Protein AF-A0A8T5LWD8-F1 (afdb_monomer_lite)

Radius of gyration: 15.73 Å; chains: 1; bounding box: 37×34×42 Å

Foldseek 3Di:
DQLVVLLVVQVVQLVVCCVPPNPLLVLLSVLSNVQVVLLQVQCVVVDVDRDPVVSRVVVVVCVVVVPPPSVLPRQGLLLEPQVLVVLVVVCVVPVSSVSSSNSSVVNNVVVVVVCCVRVVCPCVVSSHPDHSVVVVVCVVPDD

Structure (mmCIF, N/CA/C/O backbone):
data_AF-A0A8T5LWD8-F1
#
_entry.id   AF-A0A8T5LWD8-F1
#
loop_
_atom_site.group_PDB
_atom_site.id
_atom_site.type_symbol
_atom_site.label_atom_id
_atom_site.label_alt_id
_atom_site.label_comp_id
_atom_site.label_asym_id
_atom_site.label_entity_id
_atom_site.label_seq_id
_atom_site.pdbx_PDB_ins_code
_atom_site.Cartn_x
_atom_site.Cartn_y
_atom_site.Cartn_z
_atom_site.occupancy
_atom_site.B_iso_or_equiv
_atom_site.auth_seq_id
_atom_site.auth_comp_id
_atom_site.auth_asym_id
_atom_site.auth_atom_id
_atom_site.pdbx_PDB_model_num
ATOM 1 N N . MET A 1 1 ? 8.135 -7.708 -3.976 1.00 66.62 1 MET A N 1
ATOM 2 C CA . MET A 1 1 ? 7.561 -8.842 -3.238 1.00 66.62 1 MET A CA 1
ATOM 3 C C . MET A 1 1 ? 6.294 -9.289 -3.944 1.00 66.62 1 MET A C 1
ATOM 5 O O . MET A 1 1 ? 5.636 -8.479 -4.591 1.00 66.62 1 MET A O 1
ATOM 9 N N . ASP A 1 2 ? 5.931 -10.565 -3.829 1.00 81.06 2 ASP A N 1
ATOM 10 C CA . ASP A 1 2 ? 4.633 -11.026 -4.311 1.00 81.06 2 ASP A CA 1
ATOM 11 C C . ASP A 1 2 ? 3.505 -10.318 -3.539 1.00 81.06 2 ASP A C 1
ATOM 13 O O . ASP A 1 2 ? 3.359 -10.539 -2.342 1.00 81.06 2 ASP A O 1
ATOM 17 N N . ILE A 1 3 ? 2.685 -9.523 -4.242 1.00 86.56 3 ILE A N 1
ATOM 18 C CA . ILE A 1 3 ? 1.492 -8.803 -3.727 1.00 86.56 3 ILE A CA 1
ATOM 19 C C . ILE A 1 3 ? 0.625 -9.695 -2.818 1.00 86.56 3 ILE A C 1
ATOM 21 O O . ILE A 1 3 ? 0.053 -9.262 -1.823 1.00 86.56 3 ILE A O 1
ATOM 25 N N . TRP A 1 4 ? 0.562 -10.993 -3.119 1.00 89.56 4 TRP A N 1
ATOM 26 C CA . TRP A 1 4 ? -0.181 -11.969 -2.324 1.00 89.56 4 TRP A CA 1
ATOM 27 C C . TRP A 1 4 ? 0.285 -12.090 -0.872 1.00 89.56 4 TRP A C 1
ATOM 29 O O . TRP A 1 4 ? -0.537 -12.380 -0.006 1.00 89.56 4 TRP A O 1
ATOM 39 N N . ILE A 1 5 ? 1.570 -11.867 -0.593 1.00 92.88 5 ILE A N 1
ATOM 40 C CA . ILE A 1 5 ? 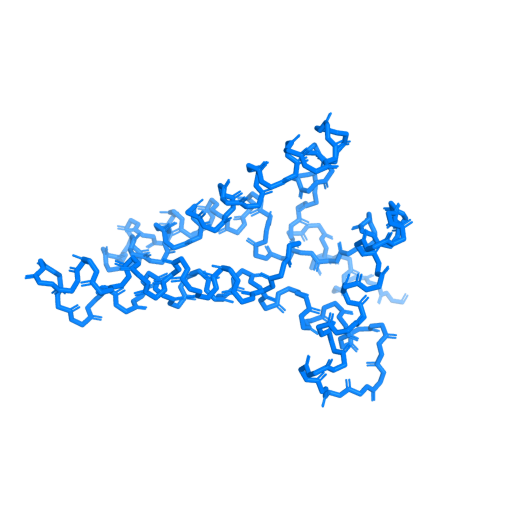2.109 -11.912 0.769 1.00 92.88 5 ILE A CA 1
ATOM 41 C C . ILE A 1 5 ? 1.549 -10.746 1.586 1.00 92.88 5 ILE A C 1
ATOM 43 O O . ILE A 1 5 ? 1.112 -10.966 2.712 1.00 92.88 5 ILE A O 1
ATOM 47 N N . HIS A 1 6 ? 1.482 -9.540 1.018 1.00 94.38 6 HIS A N 1
ATOM 48 C CA . HIS A 1 6 ? 0.869 -8.383 1.673 1.00 94.38 6 HIS A CA 1
ATOM 49 C C . HIS A 1 6 ? -0.605 -8.619 1.975 1.00 94.38 6 HIS A C 1
ATOM 51 O O . HIS A 1 6 ? -1.026 -8.486 3.122 1.00 94.38 6 HIS A O 1
ATOM 57 N N . VAL A 1 7 ? -1.364 -9.074 0.975 1.00 95.38 7 VAL A N 1
ATOM 58 C CA . VAL A 1 7 ? -2.782 -9.420 1.138 1.00 95.38 7 VAL A CA 1
ATOM 59 C C . VAL A 1 7 ? -2.968 -10.454 2.251 1.00 95.38 7 VAL A C 1
ATOM 61 O O . VAL A 1 7 ? -3.853 -10.295 3.092 1.00 95.38 7 VAL A O 1
ATOM 64 N N . LEU A 1 8 ? -2.124 -11.490 2.293 1.00 97.19 8 LEU A N 1
ATOM 65 C CA . LEU A 1 8 ? -2.180 -12.518 3.330 1.00 97.19 8 LEU A CA 1
ATOM 66 C C . LEU A 1 8 ? -1.858 -11.950 4.718 1.00 97.19 8 LEU A C 1
ATOM 68 O O . LEU A 1 8 ? -2.610 -12.206 5.654 1.00 97.19 8 LEU A O 1
ATOM 72 N N . ILE A 1 9 ? -0.785 -11.165 4.858 1.00 97.50 9 ILE A N 1
ATOM 73 C CA . ILE A 1 9 ? -0.403 -10.522 6.127 1.00 97.50 9 ILE A CA 1
ATOM 74 C C . ILE A 1 9 ? -1.542 -9.632 6.630 1.00 97.50 9 ILE A C 1
ATOM 76 O O . ILE A 1 9 ? -1.944 -9.734 7.789 1.00 97.50 9 ILE A O 1
ATOM 80 N N . SER A 1 10 ? -2.107 -8.800 5.757 1.00 97.56 10 SER A N 1
ATOM 81 C CA . SER A 1 10 ? -3.220 -7.915 6.089 1.00 97.56 10 SER A CA 1
ATOM 82 C C . SER A 1 10 ? -4.486 -8.689 6.467 1.00 97.56 10 SER A C 1
ATOM 84 O O . SER A 1 10 ? -5.188 -8.291 7.395 1.00 97.56 10 SER A O 1
ATOM 86 N N . ALA A 1 11 ? -4.777 -9.807 5.792 1.00 98.31 11 ALA A N 1
ATOM 87 C CA . ALA A 1 11 ? -5.925 -10.656 6.106 1.00 98.31 11 ALA A CA 1
ATOM 88 C C . ALA A 1 11 ? -5.756 -11.370 7.455 1.00 98.31 11 ALA A C 1
ATOM 90 O O . ALA A 1 11 ? -6.688 -11.401 8.257 1.00 98.31 11 ALA A O 1
ATOM 91 N N . VAL A 1 12 ? -4.560 -11.896 7.738 1.00 98.50 12 VAL A N 1
ATOM 92 C CA . VAL A 1 12 ? -4.230 -12.493 9.040 1.00 98.50 12 VAL A CA 1
ATOM 93 C C . VAL A 1 12 ? -4.367 -11.451 10.144 1.00 98.50 12 VAL A C 1
ATOM 95 O O . VAL A 1 12 ? -5.002 -11.720 11.161 1.00 98.50 12 VAL A O 1
ATOM 98 N N . LEU A 1 13 ? -3.836 -10.246 9.935 1.00 98.31 13 LEU A N 1
ATOM 99 C CA . LEU A 1 13 ? -3.920 -9.168 10.914 1.00 98.31 13 LEU A CA 1
ATOM 100 C C . LEU A 1 13 ? -5.373 -8.744 11.180 1.00 98.31 13 LEU A C 1
ATOM 102 O O . LEU A 1 13 ? -5.747 -8.549 12.334 1.00 98.31 13 LEU A O 1
ATOM 106 N N . PHE A 1 14 ? -6.212 -8.684 10.142 1.00 98.50 14 PHE A N 1
ATOM 107 C CA . PHE A 1 14 ? -7.658 -8.497 10.285 1.00 98.50 14 PHE A CA 1
ATOM 108 C C . PHE A 1 14 ? -8.291 -9.578 11.172 1.00 98.50 14 PHE A C 1
ATOM 110 O O . PHE A 1 14 ? -8.938 -9.246 12.164 1.00 98.50 14 PHE A O 1
ATOM 117 N N . VAL A 1 15 ? -8.067 -10.860 10.8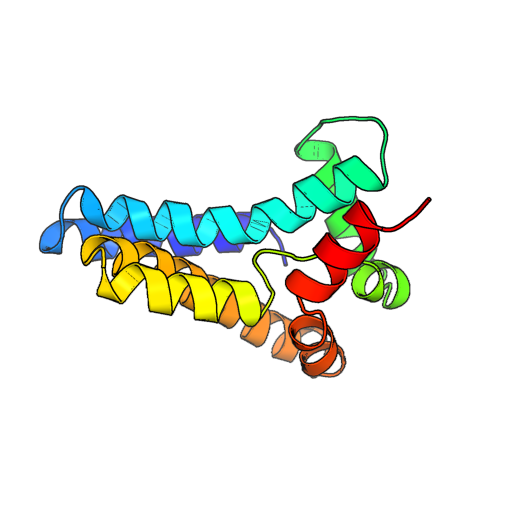63 1.00 98.56 15 VAL A N 1
ATOM 118 C CA . VAL A 1 15 ? -8.649 -11.987 11.616 1.00 98.56 15 VAL A CA 1
ATOM 119 C C . VAL A 1 15 ? -8.206 -11.977 13.080 1.00 98.56 15 VAL A C 1
ATOM 121 O O . VAL A 1 15 ? -9.025 -12.202 13.966 1.00 98.56 15 VAL A O 1
ATOM 124 N N . VAL A 1 16 ? -6.934 -11.672 13.348 1.00 98.56 16 VAL A N 1
ATOM 125 C CA . VAL A 1 16 ? -6.383 -11.597 14.712 1.00 98.56 16 VAL A CA 1
ATOM 126 C C . VAL A 1 16 ? -7.003 -10.450 15.515 1.00 98.56 16 VAL A C 1
ATOM 128 O O . VAL A 1 16 ? -7.256 -10.602 16.708 1.00 98.56 16 VAL A O 1
ATOM 131 N N . LEU A 1 17 ? -7.268 -9.307 14.880 1.00 98.25 17 LEU A N 1
ATOM 132 C CA . LEU A 1 17 ? -7.821 -8.122 15.542 1.00 98.25 17 LEU A CA 1
ATOM 133 C C . LEU A 1 17 ? -9.354 -8.146 15.655 1.00 98.25 17 LEU A C 1
ATOM 135 O O . LEU A 1 17 ? -9.917 -7.433 16.491 1.00 98.25 17 LEU A O 1
ATOM 139 N N . TYR A 1 18 ? -10.037 -8.964 14.852 1.00 98.56 18 TYR A N 1
ATOM 140 C CA . TYR A 1 18 ? -11.499 -9.023 14.798 1.00 98.56 18 TYR A CA 1
ATOM 141 C C . TYR A 1 18 ? -12.182 -9.284 16.154 1.00 98.56 18 TYR A C 1
ATOM 143 O O . TYR A 1 18 ? -13.135 -8.566 16.461 1.00 98.56 18 TYR A O 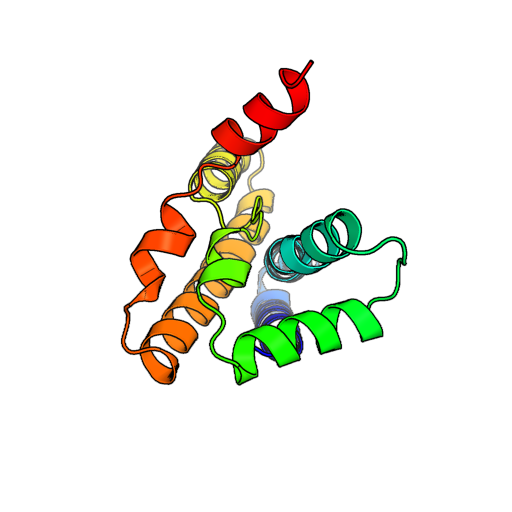1
ATOM 151 N N . PRO A 1 19 ? -11.715 -10.207 17.022 1.00 98.56 19 PRO A N 1
ATOM 152 C CA . PRO A 1 19 ? -12.357 -10.456 18.317 1.00 98.56 19 PRO A CA 1
ATOM 153 C C . PRO A 1 19 ? -12.344 -9.252 19.269 1.00 98.56 19 PRO A C 1
ATOM 155 O O . PRO A 1 19 ? -13.181 -9.173 20.164 1.00 98.56 19 PRO A O 1
ATOM 158 N N . PHE A 1 20 ? -11.406 -8.319 19.087 1.00 98.44 20 PHE A N 1
ATOM 159 C CA . PHE A 1 20 ? -11.215 -7.167 19.971 1.00 98.44 20 PHE A CA 1
ATOM 160 C C . PHE A 1 20 ? -11.889 -5.901 19.439 1.00 98.44 20 PHE A C 1
ATOM 162 O O . PHE A 1 20 ? -12.386 -5.088 20.215 1.00 98.44 20 PHE A O 1
ATOM 169 N N . PHE A 1 21 ? -11.903 -5.728 18.115 1.00 98.06 21 PHE A N 1
ATOM 170 C CA . PHE A 1 21 ? -12.313 -4.476 17.470 1.00 98.06 21 PHE A CA 1
ATOM 171 C C . PHE A 1 21 ? -13.484 -4.636 16.489 1.00 98.06 21 PHE A C 1
ATOM 173 O O . PHE A 1 21 ? -13.955 -3.651 15.915 1.00 98.06 21 PHE A O 1
ATOM 180 N N . GLY A 1 22 ? -13.974 -5.863 16.286 1.00 98.12 22 GLY A N 1
ATOM 181 C CA . GLY A 1 22 ? -15.091 -6.170 15.398 1.00 98.12 22 GLY A CA 1
ATOM 182 C C . GLY A 1 22 ? -14.832 -5.720 13.961 1.00 98.12 22 GLY A C 1
ATOM 183 O O . GLY A 1 22 ? -13.723 -5.846 13.442 1.00 98.12 22 GLY A O 1
ATOM 184 N N . VAL A 1 23 ? -15.854 -5.150 13.316 1.00 98.31 23 VAL A N 1
ATOM 185 C CA . VAL A 1 23 ? -15.798 -4.708 11.910 1.00 98.31 23 VAL A CA 1
ATOM 186 C C . VAL A 1 23 ? -14.714 -3.658 11.636 1.00 98.31 23 VAL A C 1
ATOM 188 O O . VAL A 1 23 ? -14.203 -3.597 10.522 1.00 98.31 23 VAL A O 1
ATOM 191 N N . TRP A 1 24 ? -14.295 -2.875 12.636 1.00 98.31 24 TRP A N 1
ATOM 192 C CA . TRP A 1 24 ? -13.255 -1.855 12.457 1.00 98.31 24 TRP A CA 1
ATOM 193 C C . TRP A 1 24 ? -11.888 -2.447 12.115 1.00 98.31 24 TRP A C 1
ATOM 195 O O . TRP A 1 24 ? -11.111 -1.809 11.409 1.00 98.31 24 TRP A O 1
ATOM 205 N N . SER A 1 25 ? -11.621 -3.692 12.521 1.00 98.19 25 SER A N 1
ATOM 206 C CA . SER A 1 25 ? -10.406 -4.413 12.125 1.00 98.19 25 SER A CA 1
ATOM 207 C C . SER A 1 25 ? -10.276 -4.573 10.601 1.00 98.19 25 SER A C 1
ATOM 209 O O . SER A 1 25 ? -9.158 -4.676 10.097 1.00 98.19 25 SER A O 1
ATOM 211 N N . LEU A 1 26 ? -11.383 -4.530 9.842 1.00 98.44 26 LEU A N 1
ATOM 212 C CA . LEU A 1 26 ? -11.363 -4.578 8.374 1.00 98.44 26 LEU A CA 1
ATOM 213 C C . LEU A 1 26 ? -10.582 -3.399 7.778 1.00 98.44 26 LEU A C 1
ATOM 215 O O . LEU A 1 26 ? -9.969 -3.535 6.722 1.00 98.44 26 LEU A O 1
ATOM 219 N N . LEU A 1 27 ? -10.545 -2.253 8.464 1.00 98.44 27 LEU A N 1
ATOM 220 C CA . LEU A 1 27 ? -9.780 -1.090 8.019 1.00 98.44 27 LEU A CA 1
ATOM 221 C C . LEU A 1 27 ? -8.267 -1.351 8.002 1.00 98.44 27 LEU A C 1
ATOM 223 O O . LEU A 1 27 ? -7.566 -0.729 7.209 1.00 98.44 27 LEU A O 1
ATOM 227 N N . VAL A 1 28 ? -7.767 -2.300 8.801 1.00 98.44 28 VAL A N 1
ATOM 228 C CA . VAL A 1 28 ? -6.365 -2.742 8.729 1.00 98.44 28 VAL A CA 1
ATOM 229 C C . VAL A 1 28 ? -6.092 -3.467 7.418 1.00 98.44 28 VAL A C 1
ATOM 231 O O . VAL A 1 28 ? -5.074 -3.221 6.771 1.00 98.44 28 VAL A O 1
ATOM 234 N N . PHE A 1 29 ? -7.028 -4.320 6.993 1.00 98.31 29 PHE A N 1
ATOM 235 C CA . PHE A 1 29 ? -6.946 -4.986 5.699 1.00 98.31 29 PHE A CA 1
ATOM 236 C C . PHE A 1 29 ? -6.987 -3.976 4.552 1.00 98.31 29 PHE A C 1
ATOM 238 O O . PHE A 1 29 ? -6.140 -4.020 3.664 1.00 98.31 29 PHE A O 1
ATOM 245 N N . VAL A 1 30 ? -7.920 -3.020 4.614 1.00 98.06 30 VAL A N 1
ATOM 246 C CA . VAL A 1 30 ? -8.022 -1.936 3.628 1.00 98.06 30 VAL A CA 1
ATOM 247 C C . VAL A 1 30 ? -6.728 -1.128 3.569 1.00 98.06 30 VAL A C 1
ATOM 249 O O . VAL A 1 30 ? -6.215 -0.917 2.477 1.00 98.06 30 VAL A O 1
ATOM 252 N N . GLY A 1 31 ? -6.175 -0.722 4.716 1.00 97.50 31 GLY A N 1
ATOM 253 C CA . GLY A 1 31 ? -4.917 0.022 4.776 1.00 97.50 31 GLY A CA 1
ATOM 254 C C . GLY A 1 31 ? -3.759 -0.743 4.144 1.00 97.50 31 GLY A C 1
ATOM 255 O O . GLY A 1 31 ? -3.043 -0.184 3.324 1.00 97.50 31 GLY A O 1
ATOM 256 N N . GLY A 1 32 ? -3.617 -2.034 4.451 1.00 96.69 32 GLY A N 1
ATOM 257 C CA . GLY A 1 32 ? -2.569 -2.863 3.859 1.00 96.69 32 GLY A CA 1
ATOM 258 C C . GLY A 1 32 ? -2.721 -3.070 2.348 1.00 96.69 32 GLY A C 1
ATOM 259 O O . GLY A 1 32 ? -1.738 -2.972 1.625 1.00 96.69 32 GLY A O 1
ATOM 260 N N . VAL A 1 33 ? -3.938 -3.293 1.843 1.00 96.00 33 VAL A N 1
ATOM 261 C CA . VAL A 1 33 ? -4.190 -3.454 0.395 1.00 96.00 33 VAL A CA 1
ATOM 262 C C . VAL A 1 33 ? -4.055 -2.132 -0.366 1.00 96.00 33 VAL A C 1
ATOM 264 O O . VAL A 1 33 ? -3.658 -2.127 -1.530 1.00 96.00 33 VAL A O 1
ATOM 267 N N . LEU A 1 34 ? -4.369 -1.002 0.275 1.00 95.75 34 LEU A N 1
ATOM 268 C CA . LEU A 1 34 ? -4.271 0.322 -0.338 1.00 95.75 34 LEU A CA 1
ATOM 269 C C . LEU A 1 34 ? -2.836 0.645 -0.775 1.00 95.75 34 LEU A C 1
ATOM 271 O O . LEU A 1 34 ? -2.656 1.286 -1.806 1.00 95.75 34 LEU A O 1
ATOM 275 N N . VAL A 1 35 ? -1.828 0.163 -0.042 1.00 95.00 35 VAL A N 1
ATOM 276 C CA . VAL A 1 35 ? -0.415 0.374 -0.389 1.00 95.00 35 VAL A CA 1
ATOM 277 C C . VAL A 1 35 ? -0.057 -0.279 -1.729 1.00 95.00 35 VAL A C 1
ATOM 279 O O . VAL A 1 35 ? 0.492 0.384 -2.609 1.00 95.00 35 VAL A O 1
ATOM 282 N N . ASP A 1 36 ? -0.490 -1.524 -1.959 1.00 93.75 36 ASP A N 1
ATOM 283 C CA . ASP A 1 36 ? -0.261 -2.242 -3.225 1.00 93.75 36 ASP A CA 1
ATOM 284 C C . ASP A 1 36 ? -0.949 -1.584 -4.438 1.00 93.75 36 ASP A C 1
ATOM 286 O O . ASP A 1 36 ? -0.593 -1.871 -5.589 1.00 93.75 36 ASP A O 1
ATOM 290 N N . ALA A 1 37 ? -1.930 -0.694 -4.227 1.00 92.50 37 ALA A N 1
ATOM 291 C CA . ALA A 1 37 ? -2.611 0.003 -5.319 1.00 92.50 37 ALA A CA 1
ATOM 292 C C . ALA A 1 37 ? -1.637 0.832 -6.176 1.00 92.50 37 ALA A C 1
ATOM 294 O O . ALA A 1 37 ? -1.870 1.001 -7.376 1.00 92.50 37 ALA A O 1
ATOM 295 N N . ASP A 1 38 ? -0.512 1.274 -5.603 1.00 91.38 38 ASP A N 1
ATOM 296 C CA . ASP A 1 38 ? 0.562 1.963 -6.323 1.00 91.38 38 ASP A CA 1
ATOM 297 C C . ASP A 1 38 ? 1.085 1.157 -7.518 1.00 91.38 38 ASP A C 1
ATOM 299 O O . ASP A 1 38 ? 1.307 1.710 -8.596 1.00 91.38 38 ASP A O 1
ATOM 303 N N . HIS A 1 39 ? 1.216 -0.166 -7.383 1.00 90.50 39 HIS A N 1
ATOM 304 C CA . HIS A 1 39 ? 1.674 -1.025 -8.476 1.00 90.50 39 HIS A CA 1
ATOM 305 C C . HIS A 1 39 ? 0.685 -1.050 -9.640 1.00 90.50 39 HIS A C 1
ATOM 307 O O . HIS A 1 39 ? 1.082 -1.065 -10.809 1.00 90.50 39 HIS A O 1
ATOM 313 N N . VAL A 1 40 ? -0.611 -1.024 -9.327 1.00 90.69 40 VAL A N 1
ATOM 314 C CA . VAL A 1 40 ? -1.676 -0.962 -10.330 1.00 90.69 40 VAL A CA 1
ATOM 315 C C . VAL A 1 40 ? -1.663 0.394 -11.025 1.00 90.69 40 VAL A C 1
ATOM 317 O O . VAL A 1 40 ? -1.678 0.431 -12.256 1.00 90.69 40 VAL A O 1
ATOM 320 N N . PHE A 1 41 ? -1.570 1.492 -10.270 1.00 89.12 41 PHE A N 1
ATOM 321 C CA . PHE A 1 41 ? -1.484 2.838 -10.838 1.00 89.12 41 PHE A CA 1
ATOM 322 C C . PHE A 1 41 ? -0.254 3.008 -11.719 1.00 89.12 41 PHE A C 1
ATOM 324 O O . PHE A 1 41 ? -0.361 3.474 -12.852 1.00 89.12 41 PHE A O 1
ATOM 331 N N . TRP A 1 42 ? 0.911 2.574 -11.249 1.00 88.56 42 TRP A N 1
ATOM 332 C CA . TRP A 1 42 ? 2.126 2.659 -12.038 1.00 88.56 42 TRP A CA 1
ATOM 333 C C . TRP A 1 42 ? 2.044 1.811 -13.311 1.00 88.56 42 TRP A C 1
ATOM 335 O O . TRP A 1 42 ? 2.420 2.279 -14.387 1.00 88.56 42 TRP A O 1
ATOM 345 N N . TYR A 1 43 ? 1.495 0.595 -13.235 1.00 90.88 43 TYR A N 1
ATOM 346 C CA . TYR A 1 43 ? 1.275 -0.224 -14.426 1.00 90.88 43 TYR A CA 1
ATOM 347 C C . TYR A 1 43 ? 0.299 0.423 -15.411 1.00 90.88 43 TYR A C 1
ATOM 349 O O . TYR A 1 43 ? 0.531 0.362 -16.613 1.00 90.88 43 TYR A O 1
ATOM 357 N N . LEU A 1 44 ? -0.767 1.059 -14.927 1.00 89.88 44 LEU A N 1
ATOM 358 C CA . LEU A 1 44 ? -1.719 1.793 -15.763 1.00 89.88 44 LEU A CA 1
ATOM 359 C C . LEU A 1 44 ? -1.087 2.994 -16.475 1.00 89.88 44 LEU A C 1
ATOM 361 O O . LEU A 1 44 ? -1.430 3.280 -17.616 1.00 89.88 44 LEU A O 1
ATOM 365 N N . VAL A 1 45 ? -0.158 3.692 -15.821 1.00 87.75 45 VAL A N 1
ATOM 366 C CA . VAL A 1 45 ? 0.556 4.823 -16.433 1.00 87.75 45 VAL A CA 1
ATOM 367 C C . VAL A 1 45 ? 1.529 4.347 -17.516 1.00 87.75 45 VAL A C 1
ATOM 369 O O . VAL A 1 45 ? 1.678 5.010 -18.538 1.00 87.75 45 VAL A O 1
ATOM 372 N N . ASN A 1 46 ? 2.175 3.193 -17.321 1.00 86.50 46 ASN A N 1
ATOM 373 C CA . ASN A 1 46 ? 3.169 2.659 -18.263 1.00 86.50 46 ASN A CA 1
ATOM 374 C C . ASN A 1 46 ? 2.583 1.708 -19.313 1.00 86.50 46 ASN A C 1
ATOM 376 O O . ASN A 1 46 ? 3.255 1.366 -20.285 1.00 86.50 46 ASN A O 1
ATOM 380 N N . SER A 1 47 ? 1.347 1.247 -19.128 1.00 85.94 47 SER A N 1
ATOM 381 C CA . SER A 1 47 ? 0.689 0.313 -20.033 1.00 85.94 47 SER A CA 1
ATOM 382 C C . SER A 1 47 ? -0.754 0.729 -20.297 1.00 85.94 47 SER A C 1
ATOM 384 O O . SER A 1 47 ? -1.527 1.002 -19.387 1.00 85.94 47 SER A O 1
ATOM 386 N N . SER A 1 48 ? -1.166 0.700 -21.560 1.00 79.19 48 SER A N 1
ATOM 387 C CA . SER A 1 48 ? -2.528 1.069 -21.964 1.00 79.19 48 SER A CA 1
ATOM 388 C C . SER A 1 48 ? -3.569 -0.032 -21.699 1.00 79.19 48 SER A C 1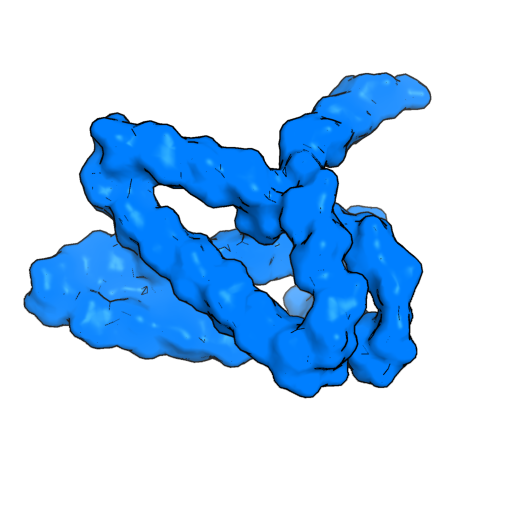
ATOM 390 O O . SER A 1 48 ? -4.570 -0.107 -22.407 1.00 79.19 48 SER A O 1
ATOM 392 N N . SER A 1 49 ? -3.345 -0.940 -20.737 1.00 88.06 49 SER A N 1
ATOM 393 C CA . SER A 1 49 ? -4.290 -2.028 -20.447 1.00 88.06 49 SER A CA 1
ATOM 394 C C . SER A 1 49 ? -4.522 -2.225 -18.953 1.00 88.06 49 SER A C 1
ATOM 396 O O . SER A 1 49 ? -3.575 -2.409 -18.197 1.00 88.06 49 SER A O 1
ATOM 398 N N . PHE A 1 50 ? -5.786 -2.275 -18.531 1.00 84.81 50 PHE A N 1
ATOM 399 C CA . PHE A 1 50 ? -6.154 -2.579 -17.149 1.00 84.81 50 PHE A CA 1
ATOM 400 C C . PHE A 1 50 ? -6.351 -4.087 -16.975 1.00 84.81 50 PHE A C 1
ATOM 402 O O . PHE A 1 50 ? -7.377 -4.650 -17.347 1.00 84.81 50 PHE A O 1
ATOM 409 N N . SER A 1 51 ? -5.336 -4.773 -16.453 1.00 90.56 51 SER A N 1
ATOM 410 C CA . SER A 1 51 ? -5.436 -6.193 -16.115 1.00 90.56 51 SER A CA 1
ATOM 411 C C . SER A 1 51 ? -4.519 -6.513 -14.945 1.00 90.56 51 SER A C 1
ATOM 413 O O . SER A 1 51 ? -3.305 -6.594 -15.126 1.00 90.56 51 SER A O 1
ATOM 415 N N . VAL A 1 52 ? -5.103 -6.806 -13.780 1.00 85.50 52 VAL A N 1
ATOM 416 C CA . VAL A 1 52 ? -4.381 -7.135 -12.534 1.00 85.50 52 VAL A CA 1
ATOM 417 C C . VAL A 1 52 ? -3.353 -8.250 -12.745 1.00 85.50 52 VAL A C 1
ATOM 419 O O . VAL A 1 52 ? -2.208 -8.147 -12.312 1.00 85.50 52 VAL A O 1
ATOM 422 N N . LYS A 1 53 ? -3.710 -9.290 -13.513 1.00 90.00 53 LYS A N 1
ATOM 423 C CA . LYS A 1 53 ? -2.784 -10.383 -13.857 1.00 90.00 53 LYS A CA 1
ATOM 424 C C . LYS A 1 53 ? -1.548 -9.889 -14.620 1.00 90.00 53 LYS A C 1
ATOM 426 O O . LYS A 1 53 ? -0.453 -10.409 -14.421 1.00 90.00 53 LYS A O 1
ATOM 431 N N . LYS A 1 54 ? -1.712 -8.892 -15.496 1.00 91.25 54 LYS A N 1
ATOM 432 C CA . LYS A 1 54 ? -0.600 -8.321 -16.265 1.00 91.25 54 LYS A CA 1
ATOM 433 C C . LYS A 1 54 ? 0.233 -7.376 -15.401 1.00 91.25 54 LYS A C 1
ATOM 435 O O . LYS A 1 54 ? 1.451 -7.457 -15.485 1.00 91.25 54 LYS A O 1
ATOM 440 N N . THR A 1 55 ? -0.399 -6.576 -14.538 1.00 90.00 55 THR A N 1
ATOM 441 C CA . THR A 1 55 ? 0.281 -5.759 -13.518 1.00 90.00 55 THR A CA 1
ATOM 442 C C . THR A 1 55 ? 1.218 -6.608 -12.672 1.00 90.00 55 THR A C 1
ATOM 444 O O . THR A 1 55 ? 2.407 -6.312 -12.575 1.00 90.00 55 THR A O 1
ATOM 447 N N . TYR A 1 56 ? 0.698 -7.703 -12.115 1.00 87.69 56 TYR A N 1
ATOM 448 C CA . TYR A 1 56 ? 1.477 -8.605 -11.276 1.00 87.69 5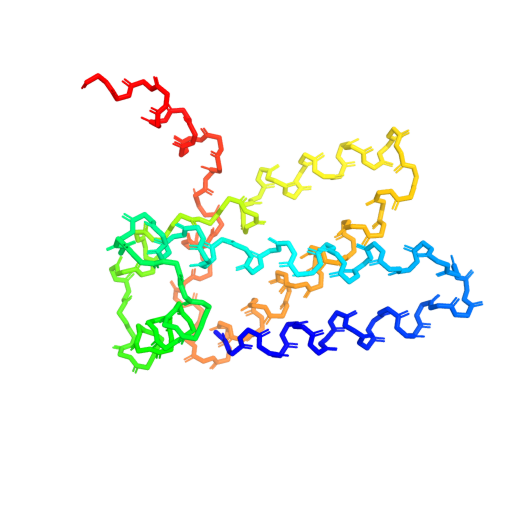6 TYR A CA 1
ATOM 449 C C . TYR A 1 56 ? 2.654 -9.216 -12.047 1.00 87.69 56 TYR A C 1
ATOM 451 O O . TYR A 1 56 ? 3.793 -9.158 -11.590 1.00 87.69 56 TYR A O 1
ATOM 459 N N . ASN A 1 57 ? 2.410 -9.731 -13.257 1.00 90.88 57 ASN A N 1
ATOM 460 C CA . ASN A 1 57 ? 3.479 -10.280 -14.093 1.00 90.88 57 ASN A CA 1
ATOM 461 C C . ASN A 1 57 ? 4.542 -9.230 -14.448 1.00 90.88 57 ASN A C 1
ATOM 463 O O . ASN A 1 57 ? 5.728 -9.549 -14.462 1.00 90.88 57 ASN A O 1
ATOM 467 N N . TYR A 1 58 ? 4.134 -7.991 -14.720 1.00 90.00 58 TYR A N 1
ATOM 468 C CA . TYR A 1 58 ? 5.044 -6.893 -15.025 1.00 90.00 58 TYR A CA 1
ATOM 469 C C . TYR A 1 58 ? 5.948 -6.565 -13.831 1.00 90.00 58 TYR A C 1
ATOM 471 O O . TYR A 1 58 ? 7.171 -6.586 -13.973 1.00 90.00 58 TYR A O 1
ATOM 479 N N . CYS A 1 59 ? 5.365 -6.387 -12.641 1.00 87.50 59 CYS A N 1
ATOM 480 C CA . CYS A 1 59 ? 6.118 -6.134 -11.409 1.00 87.50 59 CYS A CA 1
ATOM 481 C C . CYS A 1 59 ? 7.072 -7.294 -11.086 1.00 87.50 59 CYS A C 1
ATOM 483 O O . CYS A 1 59 ? 8.249 -7.076 -10.807 1.00 87.50 59 CYS A O 1
ATOM 485 N N . LYS A 1 60 ? 6.610 -8.542 -11.241 1.00 88.69 60 LYS A N 1
ATOM 486 C CA . LYS A 1 60 ? 7.424 -9.745 -11.025 1.00 88.69 60 LYS A CA 1
ATOM 487 C C . LYS A 1 60 ? 8.627 -9.834 -11.965 1.00 88.69 60 LYS A C 1
ATOM 489 O O . LYS A 1 60 ? 9.695 -10.292 -11.562 1.00 88.69 60 LYS A O 1
ATOM 494 N N . VAL A 1 61 ? 8.476 -9.420 -13.226 1.00 90.31 61 VAL A N 1
ATOM 495 C CA . VAL A 1 61 ? 9.587 -9.396 -14.193 1.00 90.31 61 VAL A CA 1
ATOM 496 C C . VAL A 1 61 ? 10.631 -8.353 -13.800 1.00 90.31 61 VAL A C 1
ATOM 498 O O . VAL A 1 61 ? 11.821 -8.664 -13.852 1.00 90.31 61 VAL A O 1
ATOM 501 N N . ILE A 1 62 ? 10.206 -7.159 -13.387 1.00 87.12 62 ILE A N 1
ATOM 502 C CA . ILE A 1 62 ? 11.099 -6.082 -12.930 1.00 87.12 62 ILE A CA 1
ATOM 503 C C . ILE A 1 62 ? 11.885 -6.529 -11.695 1.00 87.12 62 ILE A C 1
ATOM 505 O O . ILE A 1 62 ? 13.113 -6.426 -11.672 1.00 87.12 62 ILE A O 1
ATOM 509 N N . GLU A 1 63 ? 11.193 -7.116 -10.717 1.00 84.69 63 GLU A N 1
ATOM 510 C CA . GLU A 1 63 ? 11.799 -7.666 -9.504 1.00 84.69 63 GLU A CA 1
ATOM 511 C C . GLU A 1 63 ? 12.817 -8.767 -9.826 1.00 84.69 63 GLU A C 1
ATOM 513 O O . GLU A 1 63 ? 13.966 -8.711 -9.386 1.00 84.69 63 GLU A O 1
ATOM 518 N N . LYS A 1 64 ? 12.444 -9.735 -10.674 1.00 87.31 64 LYS A N 1
ATOM 519 C CA . LYS A 1 64 ? 13.335 -10.832 -11.081 1.00 87.31 64 LYS A CA 1
ATOM 520 C C . LYS A 1 64 ? 14.581 -10.334 -11.817 1.00 87.31 64 LYS A C 1
ATOM 522 O O . LYS A 1 64 ? 15.655 -10.905 -11.644 1.00 87.31 64 LYS A O 1
ATOM 527 N N . ARG A 1 65 ? 14.441 -9.302 -12.655 1.00 89.62 65 ARG A N 1
ATOM 528 C CA . ARG A 1 65 ? 15.553 -8.695 -13.409 1.00 89.62 65 ARG A CA 1
ATOM 529 C C . ARG A 1 65 ? 16.426 -7.780 -12.566 1.00 89.62 65 ARG A C 1
ATOM 531 O O . ARG A 1 65 ? 17.483 -7.375 -13.035 1.00 89.62 65 ARG A O 1
ATOM 538 N N . LYS A 1 66 ? 15.997 -7.468 -11.346 1.00 84.56 66 LYS A N 1
ATOM 539 C CA . LYS A 1 66 ? 16.627 -6.469 -10.496 1.00 84.56 66 LYS A CA 1
ATOM 540 C C . LYS A 1 66 ? 16.769 -5.101 -11.177 1.00 84.56 66 LYS A C 1
ATOM 542 O O . LYS A 1 66 ? 17.792 -4.436 -11.034 1.00 84.56 66 LYS A O 1
ATOM 547 N N . ASP A 1 67 ? 15.757 -4.700 -11.951 1.00 87.44 67 ASP A N 1
ATOM 548 C CA . ASP A 1 67 ? 15.796 -3.459 -12.730 1.00 87.44 67 ASP A CA 1
ATOM 549 C C . ASP A 1 67 ? 15.570 -2.234 -11.832 1.00 87.44 67 ASP A C 1
ATOM 551 O O . ASP A 1 67 ? 14.447 -1.798 -11.571 1.00 87.44 67 ASP A O 1
ATOM 555 N N . ILE A 1 68 ? 16.688 -1.693 -11.347 1.00 81.38 68 ILE A N 1
ATOM 556 C CA . ILE A 1 68 ? 16.760 -0.530 -10.455 1.00 81.38 68 ILE A CA 1
ATOM 557 C C . ILE A 1 68 ? 16.092 0.688 -11.077 1.00 81.38 68 ILE A C 1
ATOM 559 O O . ILE A 1 68 ? 15.440 1.461 -10.380 1.00 81.38 68 ILE A O 1
ATOM 563 N N . SER A 1 69 ? 16.282 0.875 -12.384 1.00 84.88 69 SER A N 1
ATOM 564 C CA . SER A 1 69 ? 15.814 2.065 -13.085 1.00 84.88 69 SER A CA 1
ATOM 565 C C . SER A 1 69 ? 14.290 2.108 -13.114 1.00 84.88 69 SER A C 1
ATOM 567 O O . SER A 1 69 ? 13.700 3.101 -12.697 1.00 84.88 69 SER A O 1
ATOM 569 N N . ALA A 1 70 ? 13.657 0.980 -13.444 1.00 85.12 70 ALA A N 1
ATOM 570 C CA . ALA A 1 70 ? 12.206 0.849 -13.435 1.00 85.12 70 ALA A CA 1
ATOM 571 C C . ALA A 1 70 ? 11.609 1.057 -12.031 1.00 85.12 70 ALA A C 1
ATOM 573 O O . ALA A 1 70 ? 10.622 1.777 -11.889 1.00 85.12 70 ALA A O 1
ATOM 574 N N . TYR A 1 71 ? 12.230 0.497 -10.984 1.00 78.56 71 TYR A N 1
ATOM 575 C CA . TYR A 1 71 ? 11.812 0.748 -9.597 1.00 78.56 71 TYR A CA 1
ATOM 576 C C . TYR A 1 71 ? 11.970 2.215 -9.201 1.00 78.56 71 TYR A C 1
ATOM 578 O O . TYR A 1 71 ? 11.077 2.798 -8.588 1.00 78.56 71 TYR A O 1
ATOM 586 N N . ARG A 1 72 ? 13.090 2.835 -9.580 1.00 80.81 72 ARG A N 1
ATOM 587 C CA . ARG A 1 72 ? 13.352 4.245 -9.303 1.00 80.81 72 ARG A CA 1
ATOM 588 C C . ARG A 1 72 ? 12.401 5.160 -10.055 1.00 80.81 72 ARG A C 1
ATOM 590 O O . ARG A 1 72 ? 12.179 6.260 -9.573 1.00 80.81 72 ARG A O 1
ATOM 597 N N . ASP A 1 73 ? 11.805 4.738 -11.161 1.00 84.19 73 ASP A N 1
ATOM 598 C CA . ASP A 1 73 ? 10.776 5.495 -11.879 1.00 84.19 73 ASP A CA 1
ATOM 599 C C . ASP A 1 73 ? 9.352 5.151 -11.422 1.00 84.19 73 ASP A C 1
ATOM 601 O O . ASP A 1 73 ? 8.402 5.872 -11.745 1.00 84.19 73 ASP A O 1
ATOM 605 N N . MET A 1 74 ? 9.200 4.131 -10.570 1.00 85.12 74 MET A N 1
ATOM 606 C CA . MET A 1 74 ? 7.922 3.767 -9.973 1.00 85.12 74 MET A CA 1
ATOM 607 C C . MET A 1 74 ? 7.348 4.929 -9.167 1.00 85.12 74 MET A C 1
ATOM 609 O O . MET A 1 74 ? 8.039 5.600 -8.392 1.00 85.12 74 MET A O 1
ATOM 613 N N . THR A 1 75 ? 6.078 5.218 -9.419 1.00 80.56 75 THR A N 1
ATOM 614 C CA . THR A 1 75 ? 5.320 6.194 -8.646 1.00 80.56 75 THR A CA 1
ATOM 615 C C . THR A 1 75 ? 4.598 5.435 -7.558 1.00 80.56 75 THR A C 1
ATOM 617 O O . THR A 1 75 ? 3.719 4.638 -7.864 1.00 80.56 75 THR A O 1
ATOM 620 N N . MET A 1 76 ? 4.991 5.689 -6.315 1.00 88.06 76 MET A N 1
ATOM 621 C CA . MET A 1 76 ? 4.441 5.012 -5.152 1.00 88.06 76 MET A CA 1
ATOM 622 C C . MET A 1 76 ? 3.873 6.072 -4.205 1.00 88.06 76 MET A C 1
ATOM 624 O O . MET A 1 76 ? 4.597 6.660 -3.403 1.00 88.06 76 MET A O 1
ATOM 628 N N . ILE A 1 77 ? 2.598 6.414 -4.390 1.00 89.94 77 ILE A N 1
ATOM 629 C CA . ILE A 1 77 ? 1.907 7.450 -3.621 1.00 89.94 77 ILE A CA 1
ATOM 630 C C . ILE A 1 77 ? 1.701 6.963 -2.186 1.00 89.94 77 ILE A C 1
ATOM 632 O O . ILE A 1 77 ? 2.025 7.677 -1.234 1.00 89.94 77 ILE A O 1
ATOM 636 N N . PHE A 1 78 ? 1.195 5.744 -2.024 1.00 92.88 78 PHE A N 1
ATOM 637 C CA . PHE A 1 78 ? 0.901 5.144 -0.726 1.00 92.88 78 PHE A CA 1
ATOM 638 C C . PHE A 1 78 ? 2.148 4.616 -0.010 1.00 92.88 78 PHE A C 1
ATOM 640 O O . PHE A 1 78 ? 2.145 4.580 1.218 1.00 92.88 78 PHE A O 1
ATOM 647 N N . HIS A 1 79 ? 3.240 4.324 -0.729 1.00 92.25 79 HIS A N 1
ATOM 648 C CA . HIS A 1 79 ? 4.538 4.022 -0.097 1.00 92.25 79 HIS A CA 1
ATOM 649 C C . HIS A 1 79 ? 5.354 5.262 0.302 1.00 92.25 79 HIS A C 1
ATOM 651 O O . HIS A 1 79 ? 6.493 5.142 0.758 1.00 92.25 79 HIS A O 1
ATOM 657 N N . SER A 1 80 ? 4.807 6.466 0.126 1.00 90.56 80 SER A N 1
ATOM 658 C CA . SER A 1 80 ? 5.501 7.692 0.515 1.00 90.56 80 SER A CA 1
ATOM 659 C C . SER A 1 80 ? 5.353 7.989 2.010 1.00 90.56 80 SER A C 1
ATOM 661 O O . SER A 1 80 ? 4.314 7.733 2.628 1.00 90.56 80 SER A O 1
ATOM 663 N N . PHE A 1 81 ? 6.381 8.618 2.586 1.00 89.38 81 PHE A N 1
ATOM 664 C CA . PHE A 1 81 ? 6.323 9.113 3.963 1.00 89.38 81 PHE A CA 1
ATOM 665 C C . PHE A 1 81 ? 5.221 10.169 4.151 1.00 89.38 81 PHE A C 1
ATOM 667 O O . PHE A 1 81 ? 4.582 10.205 5.199 1.00 89.38 81 PHE A O 1
ATOM 674 N N . ASP A 1 82 ? 4.947 10.978 3.122 1.00 90.75 82 ASP A N 1
ATOM 675 C CA . ASP A 1 82 ? 3.891 11.996 3.150 1.00 90.75 82 ASP A CA 1
ATOM 676 C C . ASP A 1 82 ? 2.510 11.373 3.373 1.00 90.75 82 ASP A C 1
ATOM 678 O O . ASP A 1 82 ? 1.741 11.858 4.201 1.00 90.75 82 ASP A O 1
ATOM 682 N N . THR A 1 83 ? 2.196 10.284 2.663 1.00 92.25 83 THR A N 1
ATOM 683 C CA . THR A 1 83 ? 0.909 9.593 2.814 1.00 92.25 83 THR A CA 1
ATOM 684 C C . THR A 1 83 ? 0.789 8.945 4.189 1.00 92.25 83 THR A C 1
ATOM 686 O O . THR A 1 83 ? -0.284 9.002 4.795 1.00 92.25 83 THR A O 1
ATOM 689 N N . LEU A 1 84 ? 1.878 8.381 4.722 1.00 94.44 84 LEU A N 1
ATOM 690 C CA . LEU A 1 84 ? 1.889 7.854 6.086 1.00 94.44 84 LEU A CA 1
ATOM 691 C C . LEU A 1 84 ? 1.642 8.968 7.116 1.00 94.44 84 LEU A C 1
ATOM 693 O O . LEU A 1 84 ? 0.769 8.825 7.972 1.00 94.44 84 LEU A O 1
ATOM 697 N N . LEU A 1 85 ? 2.357 10.092 7.009 1.00 95.31 85 LEU A N 1
ATOM 698 C CA . LEU A 1 85 ? 2.200 11.237 7.906 1.00 95.31 85 LEU A CA 1
ATOM 699 C C . LEU A 1 85 ? 0.786 11.822 7.828 1.00 95.31 85 LEU A C 1
ATOM 701 O O . LEU A 1 85 ? 0.162 12.060 8.860 1.00 95.31 85 LEU A O 1
ATOM 705 N N . LEU A 1 86 ? 0.254 12.007 6.619 1.00 96.00 86 LEU A N 1
ATOM 706 C CA . LEU A 1 86 ? -1.115 12.474 6.414 1.00 96.00 86 LEU A CA 1
ATOM 707 C C . LEU A 1 86 ? -2.128 11.512 7.042 1.00 96.00 86 LEU A C 1
ATOM 709 O O . LEU A 1 86 ? -3.064 11.956 7.702 1.00 96.00 86 LEU A O 1
ATOM 713 N N . SER A 1 87 ? -1.922 10.203 6.894 1.00 96.69 87 SER A N 1
ATOM 714 C CA . SER A 1 87 ? -2.796 9.191 7.492 1.00 96.69 87 SER A CA 1
ATOM 715 C C . SER A 1 87 ? -2.794 9.260 9.021 1.00 96.69 87 SER A C 1
ATOM 717 O O . SER A 1 87 ? -3.854 9.168 9.638 1.00 96.69 87 SER A O 1
ATOM 719 N N . VAL A 1 88 ? -1.627 9.501 9.629 1.00 97.88 88 VAL A N 1
ATOM 720 C CA . VAL A 1 88 ? -1.490 9.740 11.076 1.00 97.88 88 VAL A CA 1
ATOM 721 C C . VAL A 1 88 ? -2.201 11.028 11.503 1.00 97.88 88 VAL A C 1
ATOM 723 O O . VAL A 1 88 ? -2.879 11.048 12.527 1.00 97.88 88 VAL A O 1
ATOM 726 N N . VAL A 1 89 ? -2.101 12.108 10.721 1.00 98.12 89 VAL A N 1
ATOM 727 C CA . VAL A 1 89 ? -2.838 13.352 11.002 1.00 98.12 89 VAL A CA 1
ATOM 728 C C . VAL A 1 89 ? -4.349 13.102 10.970 1.00 98.12 89 VAL A C 1
ATOM 730 O O . VAL A 1 89 ? -5.054 13.500 11.895 1.00 98.12 89 VAL A O 1
ATOM 733 N N . ILE A 1 90 ? -4.847 12.388 9.956 1.00 98.06 90 ILE A N 1
ATOM 734 C CA . ILE A 1 90 ? -6.270 12.042 9.823 1.00 98.06 90 ILE A CA 1
ATOM 735 C C . ILE A 1 90 ? -6.749 11.194 11.013 1.00 98.06 90 ILE A C 1
ATOM 737 O O . ILE A 1 90 ? -7.862 11.407 11.500 1.00 98.06 90 ILE A O 1
ATOM 741 N N . SER A 1 91 ? -5.920 10.290 11.546 1.00 98.06 91 SER A N 1
ATOM 742 C CA . SER A 1 91 ? -6.310 9.449 12.685 1.00 98.06 91 SER A CA 1
ATOM 743 C C . SER A 1 91 ? -6.486 10.190 14.011 1.00 98.06 91 SER A C 1
ATOM 745 O O . SER A 1 91 ? -7.133 9.659 14.913 1.00 98.06 91 SER A O 1
ATOM 747 N N . PHE A 1 92 ? -5.999 11.430 14.138 1.00 98.00 92 PHE A N 1
ATOM 748 C CA . PHE A 1 92 ? -6.342 12.282 15.284 1.00 98.00 92 PHE A CA 1
ATOM 749 C C . PHE A 1 92 ? -7.776 12.824 15.222 1.00 98.00 92 PHE A C 1
ATOM 751 O O . PHE A 1 92 ? -8.356 13.116 16.264 1.00 98.00 92 PHE A O 1
ATOM 758 N N . PHE A 1 93 ? -8.363 12.929 14.026 1.00 98.38 93 PHE A N 1
ATOM 759 C CA . PHE A 1 93 ? -9.747 13.380 13.835 1.00 98.38 93 PHE A CA 1
ATOM 760 C C . PHE A 1 93 ? -10.737 12.213 13.782 1.00 98.38 93 PHE A C 1
ATOM 762 O O . PHE A 1 93 ? -11.889 12.357 14.187 1.00 98.38 93 PHE A O 1
ATOM 769 N N . PHE A 1 94 ? -10.284 11.048 13.313 1.00 97.88 94 PHE A N 1
ATOM 770 C CA . PHE A 1 94 ? -11.098 9.846 13.159 1.00 97.88 94 PHE A CA 1
ATOM 771 C C . PHE A 1 94 ? -10.399 8.665 13.828 1.00 97.88 94 PHE A C 1
ATOM 773 O O . PHE A 1 94 ? -9.493 8.063 13.254 1.00 97.88 94 PHE A O 1
ATOM 780 N N . SER A 1 95 ? -10.825 8.304 15.040 1.00 97.56 95 SER A N 1
ATOM 781 C CA . SER A 1 95 ? -10.151 7.272 15.842 1.00 97.56 95 SER A CA 1
ATOM 782 C C . SER A 1 95 ? -10.095 5.906 15.150 1.00 97.56 95 SER A C 1
ATOM 784 O O . SER A 1 95 ? -9.124 5.172 15.304 1.00 97.56 95 SER A O 1
ATOM 786 N N . GLN A 1 96 ? -11.085 5.575 14.319 1.00 98.12 96 GLN A N 1
ATOM 787 C CA . GLN A 1 96 ? -11.107 4.339 13.532 1.00 98.12 96 GLN A CA 1
ATOM 788 C C . GLN A 1 96 ? -10.043 4.332 12.424 1.00 98.12 96 GLN A C 1
ATOM 790 O O . GLN A 1 96 ? -9.627 3.272 11.963 1.00 98.12 96 GLN A O 1
ATOM 795 N N . PHE A 1 97 ? -9.548 5.497 12.006 1.00 97.81 97 PHE A N 1
ATOM 796 C CA . PHE A 1 97 ? -8.514 5.596 10.980 1.00 97.81 97 PHE A CA 1
ATOM 797 C C . PHE A 1 97 ? -7.145 5.099 11.476 1.00 97.81 97 PHE A C 1
ATOM 799 O O . PHE A 1 97 ? -6.294 4.749 10.660 1.00 97.81 97 PHE A O 1
ATOM 806 N N . TRP A 1 98 ? -6.945 4.948 12.795 1.00 98.25 98 TRP A N 1
ATOM 807 C CA . TRP A 1 98 ? -5.760 4.274 13.342 1.00 98.25 98 TRP A CA 1
ATOM 808 C C . TRP A 1 98 ? -5.595 2.845 12.814 1.00 98.25 98 TRP A C 1
ATOM 810 O O . TRP A 1 98 ? -4.470 2.398 12.613 1.00 98.25 98 TRP A O 1
ATOM 820 N N . PHE A 1 99 ? -6.688 2.139 12.508 1.00 98.31 99 PHE A N 1
ATOM 821 C CA . PHE A 1 99 ? -6.614 0.813 11.891 1.00 98.31 99 PHE A CA 1
ATOM 822 C C . PHE A 1 99 ? -6.019 0.866 10.477 1.00 98.31 99 PHE A C 1
ATOM 824 O O . PHE A 1 99 ? -5.200 0.017 10.130 1.00 98.31 99 PHE A O 1
ATOM 831 N N . VAL A 1 100 ? -6.349 1.893 9.686 1.00 98.38 100 VAL A N 1
ATOM 832 C CA . VAL A 1 100 ? -5.730 2.113 8.368 1.00 98.38 100 VAL A CA 1
ATOM 833 C C . VAL A 1 100 ? -4.231 2.352 8.533 1.00 98.38 100 VAL A C 1
ATOM 835 O O . VAL A 1 100 ? -3.439 1.698 7.862 1.00 98.38 100 VAL A O 1
ATOM 838 N N . VAL A 1 101 ? -3.837 3.216 9.477 1.00 98.25 101 VAL A N 1
ATOM 839 C CA . VAL A 1 101 ? -2.423 3.497 9.785 1.00 98.25 101 VAL A CA 1
ATOM 840 C C . VAL A 1 101 ? -1.670 2.223 10.170 1.00 98.25 101 VAL A C 1
ATOM 842 O O . VAL A 1 101 ? -0.580 1.992 9.657 1.00 98.25 101 VAL A O 1
ATOM 845 N N . ILE A 1 102 ? -2.249 1.363 11.013 1.00 98.25 102 ILE A N 1
ATOM 846 C CA . ILE A 1 102 ? -1.644 0.069 11.370 1.00 98.25 102 ILE A CA 1
ATOM 847 C C . ILE A 1 102 ? -1.432 -0.791 10.118 1.00 98.25 102 ILE A C 1
ATOM 849 O O . ILE A 1 102 ? -0.348 -1.344 9.939 1.00 98.25 102 ILE A O 1
ATOM 853 N N . GLY A 1 103 ? -2.432 -0.870 9.235 1.00 98.00 103 GLY A N 1
ATOM 854 C CA . GLY A 1 103 ? -2.328 -1.598 7.968 1.00 98.00 103 GLY A CA 1
ATOM 855 C C . GLY A 1 103 ? -1.200 -1.072 7.078 1.00 98.00 103 GLY A C 1
ATOM 856 O O . GLY A 1 103 ? -0.378 -1.860 6.612 1.00 98.00 103 GLY A O 1
ATOM 857 N N . LEU A 1 104 ? -1.119 0.254 6.915 1.00 96.94 104 LEU A N 1
ATOM 858 C CA . LEU A 1 104 ? -0.051 0.930 6.169 1.00 96.94 104 LEU A CA 1
ATOM 859 C C . LEU A 1 104 ? 1.329 0.617 6.769 1.00 96.94 104 LEU A C 1
ATOM 861 O O . LEU A 1 104 ? 2.234 0.199 6.056 1.00 96.94 104 LEU A O 1
ATOM 865 N N . VAL A 1 105 ? 1.497 0.779 8.086 1.00 97.31 105 VAL A N 1
ATOM 866 C CA . VAL A 1 105 ? 2.783 0.564 8.769 1.00 97.31 105 VAL A CA 1
ATOM 867 C C . VAL A 1 105 ? 3.242 -0.884 8.645 1.00 97.31 105 VAL A C 1
ATOM 869 O O . VAL A 1 105 ? 4.401 -1.124 8.315 1.00 97.31 105 VAL A O 1
ATOM 872 N N . VAL A 1 106 ? 2.352 -1.850 8.886 1.00 97.50 106 VAL A N 1
ATOM 873 C CA . VAL A 1 106 ? 2.696 -3.275 8.784 1.00 97.50 106 VAL A CA 1
ATOM 874 C C . VAL A 1 106 ? 3.086 -3.640 7.355 1.00 97.50 106 VAL A C 1
ATOM 876 O O . VAL A 1 106 ? 4.055 -4.374 7.167 1.00 97.50 106 VAL A O 1
ATOM 879 N N . HIS A 1 107 ? 2.388 -3.097 6.357 1.00 96.56 107 HIS A N 1
ATOM 880 C CA . HIS A 1 107 ? 2.739 -3.292 4.954 1.00 96.56 107 HIS A CA 1
ATOM 881 C C . HIS A 1 107 ? 4.138 -2.749 4.638 1.00 96.56 107 HIS A C 1
ATOM 883 O O . HIS A 1 107 ? 5.010 -3.499 4.207 1.00 96.56 107 HIS A O 1
ATOM 889 N N . LEU A 1 108 ? 4.391 -1.470 4.937 1.00 93.88 108 LEU A N 1
ATOM 890 C CA . LEU A 1 108 ? 5.688 -0.831 4.682 1.00 93.88 108 LEU A CA 1
ATOM 891 C C . LEU A 1 108 ? 6.831 -1.527 5.432 1.00 93.88 108 LEU A C 1
ATOM 893 O O . LEU A 1 108 ? 7.957 -1.599 4.942 1.00 93.88 108 LEU A O 1
ATOM 897 N N . PHE A 1 109 ? 6.549 -2.067 6.618 1.00 94.31 109 PHE A N 1
ATOM 898 C CA . PHE A 1 109 ? 7.515 -2.843 7.384 1.00 94.31 109 PHE A CA 1
ATOM 899 C C . PHE A 1 109 ? 7.805 -4.214 6.753 1.00 94.31 109 PHE A C 1
ATOM 901 O O . PHE A 1 109 ? 8.956 -4.655 6.750 1.00 94.31 109 PHE A O 1
ATOM 908 N N . ALA A 1 110 ? 6.800 -4.881 6.180 1.00 94.00 110 ALA A N 1
ATOM 909 C CA . ALA A 1 110 ? 7.000 -6.123 5.435 1.00 94.00 110 ALA A CA 1
ATOM 910 C C . ALA A 1 110 ? 7.876 -5.891 4.192 1.00 94.00 110 ALA A C 1
ATOM 912 O O . ALA A 1 110 ? 8.852 -6.619 3.988 1.00 94.00 110 ALA A O 1
ATOM 913 N N . ASP A 1 111 ? 7.605 -4.830 3.431 1.00 90.62 111 ASP A N 1
ATOM 914 C CA . ASP A 1 111 ? 8.437 -4.412 2.299 1.00 90.62 111 ASP A CA 1
ATOM 915 C C . ASP A 1 111 ? 9.872 -4.078 2.710 1.00 90.62 111 ASP A C 1
ATOM 917 O O . ASP A 1 111 ? 10.831 -4.454 2.026 1.00 90.62 111 ASP A O 1
ATOM 921 N N . LEU A 1 112 ? 10.041 -3.406 3.852 1.00 89.62 112 LEU A N 1
ATOM 922 C CA . LEU A 1 112 ? 11.347 -3.096 4.423 1.00 89.62 112 LEU A CA 1
ATOM 923 C C . LEU A 1 112 ? 12.145 -4.374 4.711 1.00 89.62 112 LEU A C 1
ATOM 925 O O . LEU A 1 112 ? 13.287 -4.501 4.261 1.00 89.62 112 LEU A O 1
ATOM 929 N N . ILE A 1 113 ? 11.546 -5.332 5.426 1.00 91.25 113 ILE A N 1
ATOM 930 C CA . ILE A 1 113 ? 12.172 -6.625 5.736 1.00 91.25 113 ILE A CA 1
ATOM 931 C C . ILE A 1 113 ? 12.544 -7.354 4.445 1.00 91.25 113 ILE A C 1
ATOM 933 O O . ILE A 1 113 ? 13.674 -7.822 4.292 1.00 91.25 113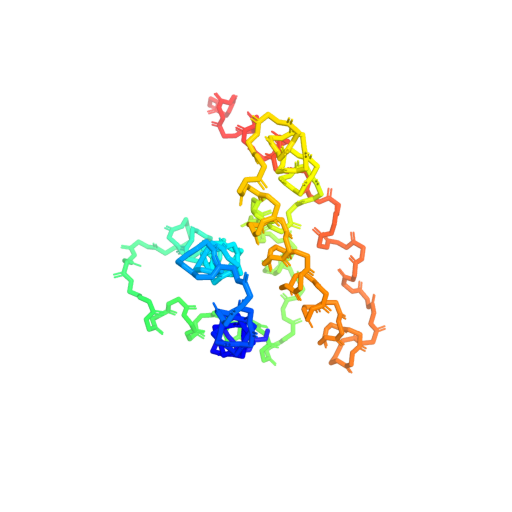 ILE A O 1
ATOM 937 N N . PHE A 1 114 ? 11.614 -7.424 3.497 1.00 87.38 114 PHE A N 1
ATOM 938 C CA . PHE A 1 114 ? 11.829 -8.115 2.236 1.00 87.38 114 PHE A CA 1
ATOM 939 C C . PHE A 1 114 ? 12.969 -7.486 1.426 1.00 87.38 114 PHE A C 1
ATOM 941 O O . PHE A 1 114 ? 13.853 -8.188 0.929 1.00 87.38 114 PHE A O 1
ATOM 948 N N . THR A 1 115 ? 13.014 -6.156 1.365 1.00 84.12 115 THR A N 1
ATOM 949 C CA . THR A 1 115 ? 14.077 -5.405 0.688 1.00 84.12 115 THR A CA 1
ATOM 950 C C . THR A 1 115 ? 15.437 -5.624 1.352 1.00 84.12 115 THR A C 1
ATOM 952 O O . THR A 1 115 ? 16.444 -5.813 0.661 1.00 84.12 115 THR A O 1
ATOM 955 N N . LEU A 1 116 ? 15.488 -5.646 2.687 1.00 87.06 116 LEU A N 1
ATOM 956 C CA . LEU A 1 116 ? 16.710 -5.942 3.438 1.00 87.06 116 LEU A CA 1
ATOM 957 C C . LEU A 1 116 ? 17.236 -7.348 3.127 1.00 87.06 116 LEU A C 1
ATOM 959 O O . LEU A 1 116 ? 18.427 -7.503 2.847 1.00 87.06 116 LEU A O 1
ATOM 963 N N . ILE A 1 117 ? 16.351 -8.347 3.106 1.00 88.62 117 ILE A N 1
ATOM 964 C CA . ILE A 1 117 ? 16.709 -9.747 2.848 1.00 88.62 117 ILE A CA 1
ATOM 965 C C . ILE A 1 117 ? 17.132 -9.957 1.386 1.00 88.62 117 ILE A C 1
ATOM 967 O O . ILE A 1 117 ? 18.184 -10.537 1.118 1.00 88.62 117 ILE A O 1
ATOM 971 N N . GLN A 1 118 ? 16.333 -9.493 0.423 1.00 83.56 118 GLN A N 1
ATOM 972 C CA . GLN A 1 118 ? 16.516 -9.840 -0.990 1.00 83.56 118 GLN A CA 1
ATOM 973 C C . GLN A 1 118 ? 17.513 -8.915 -1.716 1.00 83.56 118 GLN A C 1
ATOM 975 O O . GLN A 1 118 ? 18.206 -9.356 -2.643 1.00 83.56 118 GLN A O 1
ATOM 980 N N . TRP A 1 119 ? 17.632 -7.650 -1.294 1.00 75.19 119 TRP A N 1
ATOM 981 C CA . TRP A 1 119 ? 18.409 -6.620 -2.002 1.00 75.19 119 TRP A CA 1
ATOM 982 C C . TRP A 1 119 ? 19.554 -6.009 -1.192 1.00 75.19 119 TRP A C 1
ATOM 984 O O . TRP A 1 119 ? 20.182 -5.055 -1.655 1.00 75.19 119 TRP A O 1
ATOM 994 N N . LYS A 1 120 ? 19.866 -6.558 -0.010 1.00 78.69 120 LYS A N 1
ATOM 995 C CA . LYS A 1 120 ? 20.978 -6.109 0.851 1.00 78.69 120 LYS A CA 1
ATOM 996 C C . LYS A 1 120 ? 20.939 -4.602 1.175 1.00 78.69 120 LYS A C 1
ATOM 998 O O . LYS A 1 120 ? 21.982 -3.980 1.341 1.00 78.69 120 LYS A O 1
ATOM 1003 N N . GLY A 1 121 ? 19.746 -4.004 1.232 1.00 68.44 121 GLY A N 1
ATOM 1004 C CA . GLY A 1 121 ? 19.544 -2.625 1.697 1.00 68.44 121 GLY A CA 1
ATOM 1005 C C . GLY A 1 121 ? 19.827 -1.493 0.697 1.00 68.44 121 GLY A C 1
ATOM 1006 O O . GLY A 1 121 ? 19.562 -0.343 1.033 1.00 68.44 121 GLY A O 1
ATOM 1007 N N . PHE A 1 122 ? 20.277 -1.767 -0.535 1.00 66.00 122 PHE A N 1
ATOM 1008 C CA . PHE A 1 122 ? 20.613 -0.708 -1.511 1.00 66.00 122 PHE A CA 1
ATOM 1009 C C . PHE A 1 122 ? 19.430 0.196 -1.924 1.00 66.00 122 PHE A C 1
ATOM 1011 O O . PHE A 1 122 ? 19.652 1.312 -2.378 1.00 66.00 122 PHE A O 1
ATOM 1018 N N . TYR A 1 123 ? 18.184 -0.253 -1.741 1.00 66.94 123 TYR A N 1
ATOM 1019 C CA . TYR A 1 123 ? 16.965 0.409 -2.248 1.00 66.94 123 TYR A CA 1
ATOM 1020 C C . TYR A 1 123 ? 16.174 1.143 -1.179 1.00 66.94 123 TYR A C 1
ATOM 1022 O O . TYR A 1 123 ? 15.241 1.882 -1.481 1.00 66.94 123 TYR A O 1
ATOM 1030 N N . LEU A 1 124 ? 16.543 0.929 0.079 1.00 65.75 124 LEU A N 1
ATOM 1031 C CA . LEU A 1 124 ? 15.747 1.322 1.230 1.00 65.75 124 LEU A CA 1
ATOM 1032 C C . LEU A 1 124 ? 15.529 2.838 1.240 1.00 65.75 124 LEU A C 1
ATOM 1034 O O . LEU A 1 124 ? 14.414 3.312 1.409 1.00 65.75 124 LEU A O 1
ATOM 1038 N N . LEU A 1 125 ? 16.581 3.602 0.940 1.00 66.69 125 LEU A N 1
ATOM 1039 C CA . LEU A 1 125 ? 16.513 5.060 0.889 1.00 66.69 125 LEU A CA 1
ATOM 1040 C C . LEU A 1 125 ? 15.733 5.594 -0.317 1.00 66.69 125 LEU A C 1
ATOM 1042 O O . LEU A 1 125 ? 15.200 6.694 -0.239 1.00 66.69 125 LEU A O 1
ATOM 1046 N N . ASP A 1 126 ? 15.667 4.864 -1.428 1.00 69.56 126 ASP A N 1
ATOM 1047 C CA . ASP A 1 126 ? 15.037 5.371 -2.651 1.00 69.56 126 ASP A CA 1
ATOM 1048 C C . ASP A 1 126 ? 13.514 5.199 -2.644 1.00 69.56 126 ASP A C 1
ATOM 1050 O O . ASP A 1 126 ? 12.817 6.021 -3.239 1.00 69.56 126 ASP A O 1
ATOM 1054 N N . ILE A 1 127 ? 12.998 4.218 -1.893 1.00 63.34 127 ILE A N 1
ATOM 1055 C CA . ILE A 1 127 ? 11.558 4.048 -1.645 1.00 63.34 127 ILE A CA 1
ATOM 1056 C C . ILE A 1 127 ? 11.011 5.251 -0.857 1.00 63.34 127 ILE A C 1
ATOM 1058 O O . ILE A 1 127 ? 10.008 5.842 -1.248 1.00 63.34 127 ILE A O 1
ATOM 1062 N N . PHE A 1 128 ? 11.715 5.690 0.193 1.00 64.62 128 PHE A N 1
ATOM 1063 C CA . PHE A 1 128 ? 11.252 6.792 1.050 1.00 64.62 128 PHE A CA 1
ATOM 1064 C C . PHE A 1 128 ? 11.548 8.199 0.506 1.00 64.62 128 PHE A C 1
ATOM 1066 O O . PHE A 1 128 ? 10.959 9.171 0.974 1.00 64.62 128 PHE A O 1
ATOM 1073 N N . LYS A 1 129 ? 12.444 8.349 -0.480 1.00 64.25 129 LYS A N 1
ATOM 1074 C CA . LYS A 1 129 ? 12.826 9.668 -1.028 1.00 64.25 129 LYS A CA 1
ATOM 1075 C C . LYS A 1 129 ? 11.750 10.322 -1.889 1.00 64.25 129 LYS A C 1
ATOM 1077 O O . LYS A 1 129 ? 11.804 11.533 -2.110 1.00 64.25 129 LYS A O 1
ATOM 1082 N N . LYS A 1 130 ? 10.809 9.553 -2.437 1.00 68.88 130 LYS A N 1
ATOM 1083 C CA . LYS A 1 130 ? 9.779 10.106 -3.315 1.00 68.88 130 LYS A CA 1
ATOM 1084 C C . LYS A 1 130 ? 8.586 10.589 -2.503 1.00 68.88 130 LYS A C 1
ATOM 1086 O O . LYS A 1 130 ? 7.701 9.826 -2.141 1.00 68.88 130 LYS A O 1
ATOM 1091 N N . SER A 1 131 ? 8.564 11.896 -2.277 1.00 69.12 131 SER A N 1
ATOM 1092 C CA . SER A 1 131 ? 7.382 12.607 -1.802 1.00 69.12 131 SER A CA 1
ATOM 1093 C C . SER A 1 131 ? 6.230 12.443 -2.805 1.00 69.12 131 SER A C 1
ATOM 1095 O O . SER A 1 131 ? 6.362 12.807 -3.982 1.00 69.12 131 SER A O 1
ATOM 1097 N N . ALA A 1 132 ? 5.093 11.915 -2.343 1.00 69.94 132 ALA A N 1
ATOM 1098 C CA . ALA A 1 132 ? 3.863 11.864 -3.131 1.00 69.94 132 ALA A CA 1
ATOM 1099 C C . ALA A 1 132 ? 3.404 13.273 -3.521 1.00 69.94 132 ALA A C 1
ATOM 1101 O O . ALA A 1 132 ? 2.918 13.482 -4.635 1.00 69.94 132 ALA A O 1
ATOM 1102 N N . PHE A 1 133 ? 3.632 14.255 -2.644 1.00 71.19 133 PHE A N 1
ATOM 1103 C CA . PHE A 1 133 ? 3.331 15.655 -2.917 1.00 71.19 133 PHE A CA 1
ATOM 1104 C C . PHE A 1 133 ? 4.104 16.181 -4.135 1.00 71.19 133 PHE A C 1
ATOM 1106 O O . PHE A 1 133 ? 3.500 16.739 -5.050 1.00 71.19 133 PHE A O 1
ATOM 1113 N N . LEU A 1 134 ? 5.420 15.943 -4.211 1.00 71.00 134 LEU A N 1
ATOM 1114 C CA . LEU A 1 134 ? 6.230 16.359 -5.366 1.00 71.00 134 LEU A CA 1
ATOM 1115 C C . LEU A 1 134 ? 5.791 15.679 -6.668 1.00 71.00 134 LEU A C 1
ATOM 1117 O O . LEU A 1 134 ? 5.852 16.293 -7.736 1.00 71.00 134 LEU A O 1
ATOM 1121 N N . PHE A 1 135 ? 5.358 14.419 -6.596 1.00 71.06 135 PHE A N 1
ATOM 1122 C CA . PHE A 1 135 ? 4.837 13.710 -7.760 1.00 71.06 135 PHE A CA 1
ATOM 1123 C C . PHE A 1 135 ? 3.518 14.318 -8.258 1.00 71.06 135 PHE A C 1
ATOM 1125 O O . PHE A 1 135 ? 3.413 14.667 -9.436 1.00 71.06 135 PHE A O 1
ATOM 1132 N N . LEU A 1 136 ? 2.542 14.503 -7.364 1.00 70.88 136 LEU A N 1
ATOM 1133 C CA . LEU A 1 136 ? 1.246 15.098 -7.702 1.00 70.88 136 LEU A CA 1
ATOM 1134 C C . LEU A 1 136 ? 1.403 16.533 -8.214 1.00 70.88 136 LEU A C 1
ATOM 1136 O O . LEU A 1 136 ? 0.790 16.905 -9.213 1.00 70.88 136 LEU A O 1
ATOM 1140 N N . PHE A 1 137 ? 2.298 17.313 -7.604 1.00 75.69 137 PHE A N 1
ATOM 1141 C CA . PHE A 1 137 ? 2.640 18.652 -8.073 1.00 75.69 137 PHE A CA 1
ATOM 1142 C C . PHE A 1 137 ? 3.145 18.623 -9.526 1.00 75.69 137 PHE A C 1
ATOM 1144 O O . PHE A 1 137 ? 2.671 19.378 -10.371 1.00 75.69 137 PHE A O 1
ATOM 1151 N N . ARG A 1 138 ? 4.049 17.701 -9.877 1.00 77.56 138 ARG A N 1
ATOM 1152 C CA . ARG A 1 138 ? 4.539 17.575 -11.262 1.00 77.56 138 ARG A CA 1
ATOM 1153 C C . ARG A 1 138 ? 3.449 17.196 -12.263 1.00 77.56 138 ARG A C 1
ATOM 1155 O O . ARG A 1 138 ? 3.525 17.658 -13.397 1.00 77.56 138 ARG A O 1
ATOM 1162 N N . LEU A 1 139 ? 2.467 16.380 -11.875 1.00 73.12 139 LEU A N 1
ATOM 1163 C CA . LEU A 1 139 ? 1.334 16.046 -12.745 1.00 73.12 139 LEU A CA 1
ATOM 1164 C C . LEU A 1 139 ? 0.438 17.259 -13.009 1.00 73.12 139 LEU A C 1
ATOM 1166 O O . LEU A 1 139 ? 0.044 17.477 -14.149 1.00 73.12 139 LEU A O 1
ATOM 1170 N N . CYS A 1 140 ? 0.157 18.068 -11.986 1.00 76.31 140 CYS A N 1
ATOM 1171 C CA . CYS A 1 140 ? -0.709 19.240 -12.127 1.00 76.31 140 CYS A CA 1
ATOM 1172 C C . CYS A 1 140 ? -0.070 20.388 -12.929 1.00 76.31 140 CYS A C 1
ATOM 1174 O O . CYS A 1 140 ? -0.792 21.179 -13.529 1.00 76.31 140 CYS A O 1
ATOM 1176 N N . PHE A 1 141 ? 1.265 20.498 -12.939 1.00 77.06 141 PHE A N 1
ATOM 1177 C CA . PHE A 1 141 ? 1.982 21.642 -13.528 1.00 77.06 141 PHE A CA 1
ATOM 1178 C C . PHE A 1 141 ? 2.820 21.317 -14.776 1.00 77.06 141 PHE A C 1
ATOM 1180 O O . PHE A 1 141 ? 3.467 22.215 -15.320 1.00 77.06 141 PHE A O 1
ATOM 1187 N N . LYS A 1 142 ? 2.803 20.074 -15.274 1.00 69.44 142 LYS A N 1
ATOM 1188 C CA . LYS A 1 142 ? 3.330 19.755 -16.610 1.00 69.44 142 LYS A CA 1
ATOM 1189 C C . LYS A 1 142 ? 2.362 20.299 -17.670 1.00 69.44 142 LYS A C 1
ATOM 1191 O O . LYS A 1 142 ? 1.348 19.669 -17.956 1.00 69.44 142 LYS A O 1
ATOM 1196 N N . LYS A 1 143 ? 2.667 21.485 -18.202 1.00 48.62 143 LYS A N 1
ATOM 1197 C CA . LYS A 1 143 ? 2.118 21.980 -19.473 1.00 48.62 143 LYS A CA 1
ATOM 1198 C C . LYS A 1 143 ? 2.854 21.354 -20.648 1.00 48.62 143 LYS A C 1
ATOM 1200 O O . LYS A 1 143 ? 4.083 21.151 -20.512 1.00 48.62 143 LYS A O 1
#

Secondary structure (DSSP, 8-state):
--HHHHHHHHHHHHHHHHHHHGGGGHHHHHHHHHHHHHHHHHHHHH-S---HHHHHHHHHHHHHHT-HHHHHH---STTSHHHHHHHHHHHHH-TTHHHHHHHHHHHHHHHHHHHHHHHTTTTHHHHHT--HHHHHHHHHH--

pLDDT: mean 88.32, std 10.49, range [48.62, 98.56]

Sequence (143 aa):
MDIWIHVLISAVLFVVLYPFFGVWSLLVFVGGVLVDADHVFWYLVNSSSFSVKKTYNYCKVIEKRKDISAYRDMTMIFHSFDTLLLSVVISFFFSQFWFVVIGLVVHLFADLIFTLIQWKGFYLLDIFKKSAFLFLFRLCFKK